Protein AF-A0A2N1S2Z7-F1 (afdb_monomer)

Solvent-accessible surface area (backbone atoms only — not comparable to full-atom values): 9517 Å² total; per-residue (Å²): 136,88,87,86,86,85,82,96,75,71,74,72,65,63,61,64,65,48,67,72,63,61,73,76,53,55,82,64,48,68,72,62,74,68,69,66,83,63,101,68,48,81,65,60,48,60,62,55,46,51,53,60,75,66,47,57,59,43,50,7,30,42,79,43,59,62,58,39,76,45,69,86,92,46,91,50,76,40,78,42,62,78,87,70,38,46,72,44,76,69,72,46,84,54,80,40,58,59,70,63,52,50,54,51,48,52,54,48,54,72,70,46,68,60,43,69,46,99,83,70,45,84,40,66,59,85,80,63,89,76,75,85,76,73,88,74,60,66,65,62,59,62,60,73,75,107

pLDDT: mean 70.5, std 20.58, range [27.69, 94.0]

Radius of gyration: 27.53 Å; Cα contacts (8 Å, |Δi|>4): 92; chains: 1; bounding box: 72×59×76 Å

Nearest PDB structures (foldseek):
  7ohq-assembly1_v  TM=2.172E-01  e=3.133E+00  Saccharomyces cerevisiae S288C

Secondary structure (DSSP, 8-state):
---------SSSHHHHHHHTTTTTSHHHHHHHH---SSTTHHHHHHHHHHHHTT-GGGGT-EEE-SEEEPSTT---EEEPPGGG-EEETTSS--SS-HHHHHHHHHHHHHH--EEE-TT--EEE-S--------TTSHHHHHHTT-

Mean predicted aligned error: 17.06 Å

Foldseek 3Di:
DDDDDDDPDDPPVVVVVVVVVCPPCVVVVVVVVPPPDDPPVVVVCPVVVVVVLVDCVLQQKDKPDQWDADPPPHRDIDGDDPVPIDMDHRNDHHNDHPVRSVVSVVVVVVPAQWDQPPVRDTDGDPDDDDPPDPPPPVVVVVVVVD

Sequence (146 aa):
MIPMTIPFFKDFIISSLFVLLYRTVFSIRICFSIKCVTGAVKEIYSRSGQNILSNEKYTGDSIFGQTVGAEYPAMKRVRNNPYEVQRSDNHHDAIIDRETFDLVQEMKKSRTNIELDEYENKVRKSTHYSMKRDAGKNEKTAEQMR

Structure (mmCIF, N/CA/C/O backbone):
data_AF-A0A2N1S2Z7-F1
#
_entry.id   AF-A0A2N1S2Z7-F1
#
loop_
_atom_site.group_PDB
_atom_site.id
_atom_site.type_symbol
_atom_site.label_atom_id
_atom_site.label_alt_id
_atom_site.label_comp_id
_atom_site.label_asym_id
_atom_site.label_entity_id
_atom_site.label_seq_id
_atom_site.pdbx_PDB_ins_code
_atom_site.Cartn_x
_atom_site.Cartn_y
_atom_site.Cartn_z
_atom_site.occupancy
_atom_site.B_iso_or_equiv
_atom_site.auth_seq_id
_atom_site.auth_comp_id
_atom_site.auth_asym_id
_atom_site.auth_atom_id
_atom_site.pdbx_PDB_model_num
ATOM 1 N N . MET A 1 1 ? -51.116 2.542 58.673 1.00 44.56 1 MET A N 1
ATOM 2 C CA . MET A 1 1 ? -49.932 1.679 58.477 1.00 44.56 1 MET A CA 1
ATOM 3 C C . MET A 1 1 ? -49.434 1.879 57.055 1.00 44.56 1 MET A C 1
ATOM 5 O O . MET A 1 1 ? -50.244 2.048 56.158 1.00 44.56 1 MET A O 1
ATOM 9 N N . ILE A 1 2 ? -48.119 2.025 56.942 1.00 46.88 2 ILE A N 1
ATOM 10 C CA . ILE A 1 2 ? -47.323 2.668 55.881 1.00 46.88 2 ILE A CA 1
ATOM 11 C C . ILE A 1 2 ? -47.324 1.864 54.553 1.00 46.88 2 ILE A C 1
ATOM 13 O O . ILE A 1 2 ? -47.618 0.670 54.588 1.00 46.88 2 ILE A O 1
ATOM 17 N N . PRO A 1 3 ? -47.045 2.512 53.397 1.00 63.97 3 PRO A N 1
ATOM 18 C CA . PRO A 1 3 ? -47.362 2.046 52.045 1.00 63.97 3 PRO A CA 1
ATOM 19 C C . PRO A 1 3 ? -46.188 1.330 51.349 1.00 63.97 3 PRO A C 1
ATOM 21 O O . PRO A 1 3 ? -45.032 1.533 51.711 1.00 63.97 3 PRO A O 1
ATOM 24 N N . MET A 1 4 ? -46.477 0.547 50.303 1.00 44.12 4 MET A N 1
ATOM 25 C CA . MET A 1 4 ? -45.479 -0.085 49.420 1.00 44.12 4 MET A CA 1
ATOM 26 C C . MET A 1 4 ? -45.812 0.284 47.962 1.00 44.12 4 MET A C 1
ATOM 28 O O . MET A 1 4 ? -46.815 -0.173 47.426 1.00 44.12 4 MET A O 1
ATOM 32 N N . THR A 1 5 ? -45.256 1.373 47.421 1.00 48.38 5 THR A N 1
ATOM 33 C CA . THR A 1 5 ? -43.985 1.461 46.663 1.00 48.38 5 THR A CA 1
ATOM 34 C C . THR A 1 5 ? -44.017 0.782 45.284 1.00 48.38 5 THR A C 1
ATOM 36 O O . THR A 1 5 ? -43.702 -0.389 45.120 1.00 48.38 5 THR A O 1
ATOM 39 N N . ILE A 1 6 ? -44.313 1.587 44.257 1.00 58.88 6 ILE A N 1
ATOM 40 C CA . ILE A 1 6 ? -43.814 1.392 42.886 1.00 58.88 6 ILE A CA 1
ATOM 41 C C . ILE A 1 6 ? -42.578 2.295 42.745 1.00 58.88 6 ILE A C 1
ATOM 43 O O . ILE A 1 6 ? -42.620 3.442 43.198 1.00 58.88 6 ILE A O 1
ATOM 47 N N . PRO A 1 7 ? -41.480 1.823 42.128 1.00 52.25 7 PRO A N 1
ATOM 48 C CA . PRO A 1 7 ? -40.932 2.597 41.012 1.00 52.25 7 PRO A CA 1
ATOM 49 C C . PRO A 1 7 ? -40.375 1.702 39.890 1.00 52.25 7 PRO A C 1
ATOM 51 O O . PRO A 1 7 ? -39.243 1.233 39.949 1.00 52.25 7 PRO A O 1
ATOM 54 N N . PHE A 1 8 ? -41.155 1.555 38.817 1.00 47.88 8 PHE A N 1
ATOM 55 C CA . PHE A 1 8 ? -40.834 0.829 37.577 1.00 47.88 8 PHE A CA 1
ATOM 56 C C . PHE A 1 8 ? -40.032 1.675 36.558 1.00 47.88 8 PHE A C 1
ATOM 58 O O . PHE A 1 8 ? -40.155 1.486 3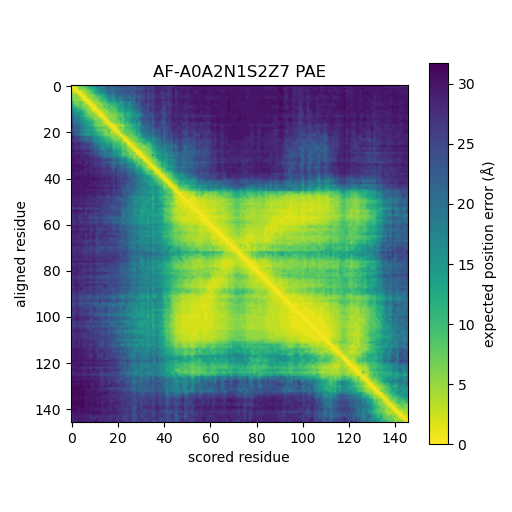5.354 1.00 47.88 8 PHE A O 1
ATOM 65 N N . PHE A 1 9 ? -39.259 2.672 37.010 1.00 48.66 9 PHE A N 1
ATOM 66 C CA . PHE A 1 9 ? -38.781 3.752 36.125 1.00 48.66 9 PHE A CA 1
ATOM 67 C C . PHE A 1 9 ? -37.263 3.990 36.119 1.00 48.66 9 PHE A C 1
ATOM 69 O O . PHE A 1 9 ? -36.808 5.040 35.669 1.00 48.66 9 PHE A O 1
ATOM 76 N N . LYS A 1 10 ? -36.453 3.047 36.617 1.00 46.22 10 LYS A N 1
ATOM 77 C CA . LYS A 1 10 ? -34.987 3.223 36.693 1.00 46.22 10 LYS A CA 1
ATOM 78 C C . LYS A 1 10 ? -34.179 2.480 35.625 1.00 46.22 10 LYS A C 1
ATOM 80 O O . LYS A 1 10 ? -33.005 2.796 35.453 1.00 46.22 10 LYS A O 1
ATOM 85 N N . ASP A 1 11 ? -34.804 1.612 34.834 1.00 48.25 11 ASP A N 1
ATOM 86 C CA . ASP A 1 11 ? -34.061 0.735 33.919 1.00 48.25 11 ASP A CA 1
ATOM 87 C C . ASP A 1 11 ? -33.840 1.324 32.514 1.00 48.25 11 ASP A C 1
ATOM 89 O O . ASP A 1 11 ? -33.052 0.788 31.742 1.00 48.25 11 ASP A O 1
ATOM 93 N N . PHE A 1 12 ? -34.459 2.464 32.179 1.00 45.88 12 PHE A N 1
ATOM 94 C CA . PHE A 1 12 ? -34.359 3.044 30.829 1.00 45.88 12 PHE A CA 1
ATOM 95 C C . PHE A 1 12 ? -33.179 4.018 30.639 1.00 45.88 12 PHE A C 1
ATOM 97 O O . PHE A 1 12 ? -32.716 4.237 29.522 1.00 45.88 12 PHE A O 1
ATOM 104 N N . ILE A 1 13 ? -32.644 4.599 31.720 1.00 52.09 13 ILE A N 1
ATOM 105 C CA . ILE A 1 13 ? -31.540 5.578 31.628 1.00 52.09 13 ILE A CA 1
ATOM 106 C C . ILE A 1 13 ? -30.171 4.881 31.511 1.00 52.09 13 ILE A C 1
ATOM 108 O O . ILE A 1 13 ? -29.247 5.418 30.898 1.00 52.09 13 ILE A O 1
ATOM 112 N N . ILE A 1 14 ? -30.033 3.658 32.033 1.00 54.62 14 ILE A N 1
ATOM 113 C CA . ILE A 1 14 ? -2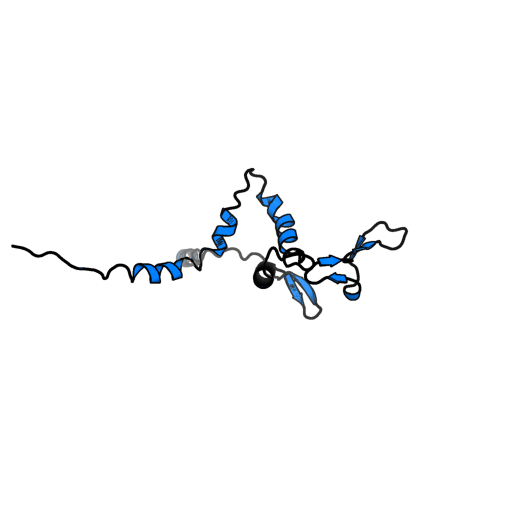8.743 2.946 32.085 1.00 54.62 14 ILE A CA 1
ATOM 114 C C . ILE A 1 14 ? -28.340 2.401 30.699 1.00 54.62 14 ILE A C 1
ATOM 116 O O . ILE A 1 14 ? -27.152 2.275 30.407 1.00 54.62 14 ILE A O 1
ATOM 120 N N . SER A 1 15 ? -29.294 2.171 29.793 1.00 53.56 15 SER A N 1
ATOM 121 C CA . SER A 1 15 ? -29.024 1.652 28.442 1.00 53.56 15 SER A CA 1
ATOM 122 C C . SER A 1 15 ? -28.484 2.714 27.469 1.00 53.56 15 SER A C 1
ATOM 124 O O . SER A 1 15 ? -27.694 2.393 26.585 1.00 53.56 15 SER A O 1
ATOM 126 N N . SER A 1 16 ? -28.868 3.984 27.640 1.00 48.91 16 SER A N 1
ATOM 127 C CA . SER A 1 16 ? -28.493 5.094 26.741 1.00 48.91 16 SER A CA 1
ATOM 128 C C . SER A 1 16 ? -27.050 5.573 26.959 1.00 48.91 16 SER A C 1
ATOM 130 O O . SER A 1 16 ? -26.303 5.811 26.009 1.00 48.91 16 SER A O 1
ATOM 132 N N . LEU A 1 17 ? -26.612 5.626 28.220 1.00 49.72 17 LEU A N 1
ATOM 133 C CA . LEU A 1 17 ? -25.257 6.053 28.589 1.00 49.72 17 LEU A CA 1
ATOM 134 C C . LEU A 1 17 ? -24.196 4.966 28.366 1.00 49.72 17 LEU A C 1
ATOM 136 O O . LEU A 1 17 ? -23.009 5.272 28.258 1.00 49.72 17 LEU A O 1
ATOM 140 N N . PHE A 1 18 ? -24.618 3.704 28.246 1.00 48.25 18 PHE A N 1
ATOM 141 C CA . PHE A 1 18 ? -23.728 2.591 27.941 1.00 48.25 18 PHE A CA 1
ATOM 142 C C . PHE A 1 18 ? -23.180 2.754 26.509 1.00 48.25 18 PHE A C 1
ATOM 144 O O . PHE A 1 18 ? -21.974 2.862 26.320 1.00 48.25 18 PHE A O 1
ATOM 151 N N . VAL A 1 19 ? -24.026 2.924 25.492 1.00 51.22 19 VAL A N 1
ATOM 152 C CA . VAL A 1 19 ? -23.611 2.898 24.071 1.00 51.22 19 VAL A CA 1
ATOM 153 C C . VAL A 1 19 ? -22.576 3.979 23.683 1.00 51.22 19 VAL A C 1
ATOM 155 O O . VAL A 1 19 ? -21.773 3.758 22.774 1.00 51.22 19 VAL A O 1
ATOM 158 N N . LEU A 1 20 ? -22.500 5.107 24.399 1.00 46.91 20 LEU A N 1
ATOM 159 C CA . LEU A 1 20 ? -21.561 6.199 24.092 1.00 46.91 20 LEU A CA 1
ATOM 160 C C . LEU A 1 20 ? -20.131 5.995 24.627 1.00 46.91 20 LEU A C 1
ATOM 162 O O . LEU A 1 20 ? -19.209 6.636 24.122 1.00 46.91 20 LEU A O 1
ATOM 166 N N . LEU A 1 21 ? -19.906 5.081 25.578 1.00 45.59 21 LEU A N 1
ATOM 167 C CA . LEU A 1 21 ? -18.561 4.803 26.112 1.00 45.59 21 LEU A CA 1
ATOM 168 C C . LEU A 1 21 ? -17.851 3.627 25.427 1.00 45.59 21 LEU A C 1
ATOM 170 O O . LEU A 1 21 ? -16.629 3.531 25.510 1.00 45.59 21 LEU A O 1
ATOM 174 N N . TYR A 1 22 ? -18.557 2.769 24.685 1.00 50.19 22 TYR A N 1
ATOM 175 C CA . TYR A 1 22 ? -17.933 1.612 24.017 1.00 50.19 22 TYR A CA 1
ATOM 176 C C . TYR A 1 22 ? -17.396 1.911 22.616 1.00 50.19 22 TYR A C 1
ATOM 178 O O . TYR A 1 22 ? -16.738 1.055 22.027 1.00 50.19 22 TYR A O 1
ATOM 186 N N . ARG A 1 23 ? -17.603 3.126 22.086 1.00 46.78 23 ARG A N 1
ATOM 187 C CA . ARG A 1 23 ? -17.204 3.479 20.711 1.00 46.78 23 ARG A CA 1
ATOM 188 C C . ARG A 1 23 ? -15.806 4.091 20.582 1.00 46.78 23 ARG A C 1
ATOM 190 O O . ARG A 1 23 ? -15.264 4.105 19.486 1.00 46.78 23 ARG A O 1
ATOM 197 N N . THR A 1 24 ? -15.183 4.524 21.681 1.00 41.75 24 THR A N 1
ATOM 198 C CA . THR A 1 24 ? -13.833 5.130 21.669 1.00 41.75 24 THR A CA 1
ATOM 199 C C . THR A 1 24 ? -12.726 4.194 22.166 1.00 41.75 24 THR A C 1
ATOM 201 O O . THR A 1 24 ? -11.564 4.375 21.812 1.00 41.75 24 THR A O 1
ATOM 204 N N . VAL A 1 25 ? -13.060 3.152 22.936 1.00 49.28 25 VAL A N 1
ATOM 205 C CA . VAL A 1 25 ? -12.074 2.219 23.528 1.00 49.28 25 VAL A CA 1
ATOM 206 C C . VAL A 1 25 ? -11.898 0.917 22.737 1.00 49.28 25 VAL A C 1
ATOM 208 O O . VAL A 1 25 ? -10.954 0.163 22.991 1.00 49.28 25 VAL A O 1
ATOM 211 N N . PHE A 1 26 ? -12.769 0.641 21.761 1.00 36.66 26 PHE A N 1
ATOM 212 C CA . PHE A 1 26 ? -12.766 -0.632 21.033 1.00 36.66 26 PHE A CA 1
ATOM 213 C C . PHE A 1 26 ? -11.570 -0.780 20.076 1.00 36.66 26 PHE A C 1
ATOM 215 O O . PHE A 1 26 ? -10.978 -1.856 20.006 1.00 36.66 26 PHE A O 1
ATOM 222 N N . SER A 1 27 ? -11.093 0.305 19.455 1.00 34.94 27 SER A N 1
ATOM 223 C CA . SER A 1 27 ? -9.882 0.255 18.614 1.00 34.94 27 SER A CA 1
ATOM 224 C C . SER A 1 27 ? -8.584 0.049 19.405 1.00 34.94 27 SER A C 1
ATOM 226 O O . SER A 1 27 ? -7.590 -0.398 18.838 1.00 34.94 27 SER A O 1
ATOM 228 N N . ILE A 1 28 ? -8.569 0.332 20.713 1.00 45.56 28 ILE A N 1
ATOM 229 C CA . ILE A 1 28 ? -7.372 0.178 21.562 1.00 45.56 28 ILE A CA 1
ATOM 230 C C . ILE A 1 28 ? -7.294 -1.240 22.159 1.00 45.56 28 ILE A C 1
ATOM 232 O O . ILE A 1 28 ? -6.199 -1.762 22.382 1.00 45.56 28 ILE A O 1
ATOM 236 N N . ARG A 1 29 ? -8.434 -1.916 22.369 1.00 34.16 29 ARG A N 1
ATOM 237 C CA . ARG A 1 29 ? -8.488 -3.231 23.036 1.00 34.16 29 ARG A CA 1
ATOM 238 C C . ARG A 1 29 ? -8.047 -4.402 22.147 1.00 34.16 29 ARG A C 1
ATOM 240 O O . ARG A 1 29 ? -7.517 -5.381 22.671 1.00 34.16 29 ARG A O 1
ATOM 247 N N . ILE A 1 30 ? -8.195 -4.303 20.825 1.00 40.28 30 ILE A N 1
ATOM 248 C CA . ILE A 1 30 ? -7.802 -5.383 19.898 1.00 40.28 30 ILE A CA 1
ATOM 249 C C . ILE A 1 30 ? -6.279 -5.622 19.932 1.00 40.28 30 ILE A C 1
ATOM 251 O O . ILE A 1 30 ? -5.831 -6.763 19.850 1.00 40.28 30 ILE A O 1
ATOM 255 N N . CYS A 1 31 ? -5.474 -4.586 20.198 1.00 32.16 31 CYS A N 1
ATOM 256 C CA . CYS A 1 31 ? -4.026 -4.737 20.382 1.00 32.16 31 CYS A CA 1
ATOM 257 C C . CYS A 1 31 ? -3.623 -5.428 21.698 1.00 32.16 31 CYS A C 1
ATOM 259 O O . CYS A 1 31 ? -2.515 -5.950 21.780 1.00 32.16 31 CYS A O 1
ATOM 261 N N . PHE A 1 32 ? -4.471 -5.433 22.734 1.00 27.70 32 PHE A N 1
ATOM 262 C CA . PHE A 1 32 ? -4.086 -5.943 24.059 1.00 27.70 32 PHE A CA 1
ATOM 263 C C . PHE A 1 32 ? -4.439 -7.419 24.280 1.00 27.70 32 PHE A C 1
ATOM 265 O O . PHE A 1 32 ? -3.830 -8.068 25.129 1.00 27.70 32 PHE A O 1
ATOM 272 N N . SER A 1 33 ? -5.410 -7.965 23.536 1.00 27.69 33 SER A N 1
ATOM 273 C CA . SER A 1 33 ? -5.840 -9.358 23.727 1.00 27.69 33 SER A CA 1
ATOM 274 C C . SER A 1 33 ? -4.939 -10.375 23.025 1.00 27.69 33 SER A C 1
ATOM 276 O O . SER A 1 33 ? -4.899 -11.532 23.432 1.00 27.69 33 SER A O 1
ATOM 278 N N . ILE A 1 34 ? -4.141 -9.946 22.044 1.00 39.28 34 ILE A N 1
ATOM 279 C CA . ILE A 1 34 ? -3.043 -10.749 21.498 1.00 39.28 34 ILE A CA 1
ATOM 280 C C . ILE A 1 34 ? -1.820 -10.571 22.410 1.00 39.28 34 ILE A C 1
ATOM 282 O O . ILE A 1 34 ? -0.761 -10.093 22.003 1.00 39.28 34 ILE A O 1
ATOM 286 N N . LYS A 1 35 ? -1.960 -10.928 23.692 1.00 37.00 35 LYS A N 1
ATOM 287 C CA . LYS A 1 35 ? -0.802 -11.175 24.554 1.00 37.00 35 LYS A CA 1
ATOM 288 C C . LYS A 1 35 ? -0.132 -12.437 24.043 1.00 37.00 35 LYS A C 1
ATOM 290 O O . LYS A 1 35 ? -0.426 -13.549 24.468 1.00 37.00 35 LYS A O 1
ATOM 295 N N . CYS A 1 36 ? 0.753 -12.232 23.084 1.00 35.34 36 CYS A N 1
ATOM 296 C CA . CYS A 1 36 ? 1.725 -13.216 22.685 1.00 35.34 36 CYS A CA 1
ATOM 297 C C . CYS A 1 36 ? 2.544 -13.590 23.922 1.00 35.34 36 CYS A C 1
ATOM 299 O O . CYS A 1 36 ? 3.255 -12.769 24.503 1.00 35.34 36 CYS A O 1
ATOM 301 N N . VAL A 1 37 ? 2.382 -14.838 24.342 1.00 40.12 37 VAL A N 1
ATOM 302 C CA . VAL A 1 37 ? 3.289 -15.530 25.248 1.00 40.12 37 VAL A CA 1
ATOM 303 C C . VAL A 1 37 ? 4.678 -15.474 24.604 1.00 40.12 37 VAL A C 1
ATOM 305 O O . VAL A 1 37 ? 4.794 -15.737 23.413 1.00 40.12 37 VAL A O 1
ATOM 308 N N . THR A 1 38 ? 5.709 -15.150 25.386 1.00 32.72 38 THR A N 1
ATOM 309 C CA . THR A 1 38 ? 7.137 -14.973 25.026 1.00 32.72 38 THR A CA 1
ATOM 310 C C . THR A 1 38 ? 7.574 -13.530 24.722 1.00 32.72 38 THR A C 1
ATOM 312 O O . THR A 1 38 ? 7.123 -12.870 23.796 1.00 32.72 38 THR A O 1
ATOM 315 N N . GLY A 1 39 ? 8.501 -13.013 25.533 1.00 37.25 39 GLY A N 1
ATOM 316 C CA . GLY A 1 39 ? 8.993 -11.627 25.528 1.00 37.25 39 GLY A CA 1
ATOM 317 C C . GLY A 1 39 ? 9.843 -11.199 24.321 1.00 37.25 39 GLY A C 1
ATOM 318 O O . GLY A 1 39 ? 10.602 -10.246 24.441 1.00 37.25 39 GLY A O 1
ATOM 319 N N . ALA A 1 40 ? 9.712 -11.859 23.167 1.00 40.44 40 ALA A N 1
ATOM 320 C CA . ALA A 1 40 ? 10.409 -11.537 21.914 1.00 40.44 40 ALA A CA 1
ATOM 321 C C . ALA A 1 40 ? 9.483 -10.904 20.848 1.00 40.44 40 ALA A C 1
ATOM 323 O O . ALA A 1 40 ? 9.863 -10.704 19.698 1.00 40.44 40 ALA A O 1
ATOM 324 N N . VAL A 1 41 ? 8.235 -10.590 21.202 1.00 43.12 41 VAL A N 1
ATOM 325 C CA . VAL A 1 41 ? 7.165 -10.327 20.219 1.00 43.12 41 VAL A CA 1
ATOM 326 C C . VAL A 1 41 ? 7.196 -8.913 19.636 1.00 43.12 41 VAL A C 1
ATOM 328 O O . VAL A 1 41 ? 6.699 -8.696 18.529 1.00 43.12 41 VAL A O 1
ATOM 331 N N . LYS A 1 42 ? 7.808 -7.941 20.326 1.00 40.47 42 LYS A N 1
ATOM 332 C CA . LYS A 1 42 ? 7.822 -6.547 19.853 1.00 40.47 42 LYS A CA 1
ATOM 333 C C . LYS A 1 42 ? 8.473 -6.411 18.471 1.00 40.47 42 LYS A C 1
ATOM 335 O O . LYS A 1 42 ? 8.031 -5.586 17.675 1.00 40.47 42 LYS A O 1
ATOM 340 N N . GLU A 1 43 ? 9.459 -7.252 18.161 1.00 41.59 43 GLU A N 1
ATOM 341 C CA . GLU A 1 43 ? 10.101 -7.261 16.845 1.00 41.59 43 GLU A CA 1
ATOM 342 C C . GLU A 1 43 ? 9.340 -8.098 15.810 1.00 41.59 43 GLU A C 1
ATOM 344 O O . GLU A 1 43 ? 9.143 -7.628 14.686 1.00 41.59 43 GLU A O 1
ATOM 349 N N . ILE A 1 44 ? 8.823 -9.273 16.197 1.00 42.38 44 ILE A N 1
ATOM 350 C CA . ILE A 1 44 ? 8.118 -10.205 15.294 1.00 42.38 44 ILE A CA 1
ATOM 351 C C . ILE A 1 44 ? 6.853 -9.558 14.702 1.00 42.38 44 ILE A C 1
ATOM 353 O O . ILE A 1 44 ? 6.521 -9.782 13.536 1.00 42.38 44 ILE A O 1
ATOM 357 N N . TYR A 1 45 ? 6.173 -8.697 15.465 1.00 50.84 45 TYR A N 1
ATOM 358 C CA . TYR A 1 45 ? 4.936 -8.050 15.017 1.00 50.84 45 TYR A CA 1
ATOM 359 C C . TYR A 1 45 ? 5.134 -6.872 14.063 1.00 50.84 45 TYR A C 1
ATOM 361 O O . TYR A 1 45 ? 4.212 -6.528 13.323 1.00 50.84 45 TYR A O 1
ATOM 369 N N . SER A 1 46 ? 6.311 -6.245 14.057 1.00 61.94 46 SER A N 1
ATOM 370 C CA . SER A 1 46 ? 6.505 -4.991 13.323 1.00 61.94 46 SER A CA 1
ATOM 371 C C . SER A 1 46 ? 6.442 -5.201 11.807 1.00 61.94 46 SER A C 1
ATOM 373 O O . SER A 1 46 ? 5.640 -4.567 11.124 1.00 61.94 46 SER A O 1
ATOM 375 N N . ARG A 1 47 ? 7.233 -6.141 11.280 1.00 64.56 47 ARG A N 1
ATOM 376 C CA . ARG A 1 47 ? 7.359 -6.378 9.835 1.00 64.56 47 ARG A CA 1
ATOM 377 C C . ARG A 1 47 ? 6.349 -7.405 9.325 1.00 64.56 47 ARG A C 1
ATOM 379 O O . ARG A 1 47 ? 5.700 -7.178 8.307 1.00 64.56 47 ARG A O 1
ATOM 386 N N . SER A 1 48 ? 6.157 -8.501 10.060 1.00 73.50 48 SER A N 1
ATOM 387 C CA . SER A 1 48 ? 5.210 -9.558 9.683 1.00 73.50 48 SER A CA 1
ATOM 388 C C . SER A 1 48 ? 3.761 -9.082 9.767 1.00 73.50 48 SER A C 1
ATOM 390 O O . SER A 1 48 ? 2.985 -9.328 8.847 1.00 73.50 48 SER A O 1
ATOM 392 N N . GLY A 1 49 ? 3.407 -8.323 10.811 1.00 78.56 49 GLY A N 1
ATOM 393 C CA . GLY A 1 49 ? 2.068 -7.747 10.953 1.00 78.56 49 GLY A CA 1
ATOM 394 C C . GLY A 1 49 ? 1.724 -6.782 9.817 1.00 78.56 49 GLY A C 1
ATOM 395 O O . GLY A 1 49 ? 0.628 -6.841 9.266 1.00 78.56 49 GLY A O 1
ATOM 396 N N . GLN A 1 50 ? 2.675 -5.947 9.389 1.00 82.31 50 GLN A N 1
ATOM 397 C CA . GLN A 1 50 ? 2.481 -5.058 8.240 1.00 82.31 50 GLN A CA 1
ATOM 398 C C . GLN A 1 50 ? 2.265 -5.821 6.932 1.00 82.31 50 GLN A C 1
ATOM 400 O O . GLN A 1 50 ? 1.433 -5.400 6.133 1.00 82.31 50 GLN A O 1
ATOM 405 N N . ASN A 1 51 ? 2.964 -6.939 6.720 1.00 85.56 51 ASN A N 1
ATOM 406 C CA . ASN A 1 51 ? 2.780 -7.771 5.530 1.00 85.56 51 ASN A CA 1
ATOM 407 C C . ASN A 1 51 ? 1.400 -8.439 5.519 1.00 85.56 51 ASN A C 1
ATOM 409 O O . ASN A 1 51 ? 0.737 -8.449 4.485 1.00 85.56 51 ASN A O 1
ATOM 413 N N . ILE A 1 52 ? 0.949 -8.942 6.671 1.00 88.12 52 ILE A N 1
ATOM 414 C CA . ILE A 1 52 ? -0.383 -9.542 6.829 1.00 88.12 52 ILE A CA 1
ATOM 415 C C . ILE A 1 52 ? -1.458 -8.492 6.533 1.00 88.12 52 ILE A C 1
ATOM 417 O O . ILE A 1 52 ? -2.303 -8.695 5.669 1.00 88.12 52 ILE A O 1
ATOM 421 N N . LEU A 1 53 ? -1.361 -7.319 7.159 1.00 88.56 53 LEU A N 1
ATOM 422 C CA . LEU A 1 53 ? -2.313 -6.222 6.976 1.00 88.56 53 LEU A CA 1
ATOM 423 C C . LEU A 1 53 ? -2.173 -5.492 5.632 1.00 88.56 53 LEU A C 1
ATOM 425 O O . LEU A 1 53 ? -2.815 -4.467 5.453 1.00 88.56 53 LEU A O 1
ATOM 429 N N . SER A 1 54 ? -1.279 -5.889 4.726 1.00 88.62 54 SER A N 1
ATOM 430 C CA . SER A 1 54 ? -1.169 -5.291 3.378 1.00 88.62 54 SER A CA 1
ATOM 431 C C . SER A 1 54 ? -1.672 -6.221 2.281 1.00 88.62 54 SER A C 1
ATOM 433 O O . SER A 1 54 ? -1.732 -5.810 1.130 1.00 88.62 54 SER A O 1
ATOM 435 N N . ASN A 1 55 ? -1.959 -7.480 2.605 1.00 90.56 55 ASN A N 1
ATOM 436 C CA . ASN A 1 55 ? -2.235 -8.483 1.593 1.00 90.56 55 ASN A CA 1
ATOM 437 C C . ASN A 1 55 ? -3.725 -8.501 1.234 1.00 90.56 55 ASN A C 1
ATOM 439 O O . ASN A 1 55 ? -4.561 -8.763 2.094 1.00 90.56 55 ASN A O 1
ATOM 443 N N . GLU A 1 56 ? -4.027 -8.283 -0.043 1.00 89.88 56 GLU A N 1
ATOM 444 C CA . GLU A 1 56 ? -5.392 -8.305 -0.588 1.00 89.88 56 GLU A CA 1
ATOM 445 C C . GLU A 1 56 ? -6.041 -9.693 -0.509 1.00 89.88 56 GLU A C 1
ATOM 447 O O . GLU A 1 56 ? -7.257 -9.786 -0.459 1.00 89.88 56 GLU A O 1
ATOM 452 N N . LYS A 1 57 ? -5.273 -10.783 -0.346 1.00 92.31 57 LYS A N 1
ATOM 453 C CA . LYS A 1 57 ? -5.859 -12.128 -0.192 1.00 92.31 57 LYS A CA 1
ATOM 454 C C . LYS A 1 57 ? -6.904 -12.211 0.917 1.00 92.31 57 LYS A C 1
ATOM 456 O O . LYS A 1 57 ? -7.816 -13.013 0.845 1.00 92.31 57 LYS A O 1
ATOM 461 N N . TYR A 1 58 ? -6.793 -11.391 1.960 1.00 93.31 58 TYR A N 1
ATOM 462 C CA . TYR A 1 58 ? -7.740 -11.436 3.072 1.00 93.31 58 TYR A CA 1
ATOM 463 C C . TYR A 1 58 ? -9.120 -10.855 2.725 1.00 93.31 58 TYR A C 1
ATOM 465 O O . TYR A 1 58 ? -10.073 -11.170 3.436 1.00 93.31 58 TYR A O 1
ATOM 473 N N . THR A 1 59 ? -9.245 -10.092 1.632 1.00 93.44 59 THR A N 1
ATOM 474 C CA . THR A 1 59 ? -10.523 -9.575 1.109 1.00 93.44 59 THR A CA 1
ATOM 475 C C . THR A 1 59 ? -11.205 -10.525 0.123 1.00 93.44 59 THR A C 1
ATOM 477 O O . THR A 1 59 ? -12.250 -10.180 -0.419 1.00 93.44 59 THR A O 1
ATOM 480 N N . GLY A 1 60 ? -10.624 -11.709 -0.115 1.00 92.44 60 GLY A N 1
ATOM 481 C CA . GLY A 1 60 ? -11.114 -12.693 -1.085 1.00 92.44 60 GLY A CA 1
ATOM 482 C C . GLY A 1 60 ? -10.535 -12.527 -2.493 1.00 92.44 60 GLY A C 1
ATOM 483 O O . GLY A 1 60 ? -10.735 -13.391 -3.342 1.00 92.44 60 GLY A O 1
ATOM 484 N N . ASP A 1 61 ? -9.765 -11.466 -2.744 1.00 91.75 61 ASP A N 1
ATOM 485 C CA . ASP A 1 61 ? -9.159 -11.203 -4.050 1.00 91.75 61 ASP A CA 1
ATOM 486 C C . ASP A 1 61 ? -7.731 -11.741 -4.104 1.00 91.75 61 ASP A C 1
ATOM 488 O O . ASP A 1 61 ? -6.941 -11.567 -3.176 1.00 91.75 61 ASP A O 1
ATOM 492 N N . SER A 1 62 ? -7.357 -12.382 -5.208 1.00 89.19 62 SER A N 1
ATOM 493 C CA . SER A 1 62 ? -6.004 -12.921 -5.378 1.00 89.19 62 SER A CA 1
ATOM 494 C C . SER A 1 62 ? -5.260 -12.207 -6.498 1.00 89.19 62 SER A C 1
ATOM 496 O O . SER A 1 62 ? -5.801 -11.961 -7.574 1.00 89.19 62 SER A O 1
ATOM 498 N N . ILE A 1 63 ? -3.998 -11.860 -6.233 1.00 90.62 63 ILE A N 1
ATOM 499 C CA . ILE A 1 63 ? -3.109 -11.218 -7.201 1.00 90.62 63 ILE A CA 1
ATOM 500 C C . ILE A 1 63 ? -1.965 -12.170 -7.546 1.00 90.62 63 ILE A C 1
ATOM 502 O O . ILE A 1 63 ? -1.242 -12.635 -6.660 1.00 90.62 63 ILE A O 1
ATOM 506 N N . PHE A 1 64 ? -1.744 -12.381 -8.838 1.00 88.88 64 PHE A N 1
ATOM 507 C CA . PHE A 1 64 ? -0.681 -13.212 -9.392 1.00 88.88 64 PHE A CA 1
ATOM 508 C C . PHE A 1 64 ? 0.288 -12.377 -10.236 1.00 88.88 64 PHE A C 1
ATOM 510 O O . PHE A 1 64 ? -0.030 -11.287 -10.699 1.00 88.88 64 PHE A O 1
ATOM 517 N N . GLY A 1 65 ? 1.510 -12.878 -10.433 1.00 89.69 65 GLY A N 1
ATOM 518 C CA . GLY A 1 65 ? 2.454 -12.259 -11.373 1.00 89.69 65 GLY A CA 1
ATOM 519 C C . GLY A 1 65 ? 3.096 -10.942 -10.916 1.00 89.69 65 GLY A C 1
ATOM 520 O O . GLY A 1 65 ? 3.724 -10.271 -11.723 1.00 89.69 65 GLY A O 1
ATOM 521 N N . GLN A 1 66 ? 3.025 -10.577 -9.628 1.00 88.31 66 GLN A N 1
ATOM 522 C CA . GLN A 1 66 ? 3.652 -9.343 -9.108 1.00 88.31 66 GLN A CA 1
ATOM 523 C C . GLN A 1 66 ? 5.179 -9.290 -9.281 1.00 88.31 66 GLN A C 1
ATOM 525 O O . GLN A 1 66 ? 5.808 -8.244 -9.110 1.00 88.31 66 GLN A O 1
ATOM 530 N N . THR A 1 67 ? 5.822 -10.431 -9.513 1.00 91.06 67 THR A N 1
ATOM 531 C CA . THR A 1 67 ? 7.278 -10.525 -9.572 1.00 91.06 67 THR A CA 1
ATOM 532 C C . THR A 1 67 ? 7.684 -11.551 -10.612 1.00 91.06 67 THR A C 1
ATOM 534 O O . THR A 1 67 ? 7.276 -12.711 -10.526 1.00 91.06 67 THR A O 1
ATOM 537 N N . VAL A 1 68 ? 8.532 -11.125 -11.539 1.00 91.31 68 VAL A N 1
ATOM 538 C CA . VAL A 1 68 ? 9.075 -11.931 -12.633 1.00 91.31 68 VAL A CA 1
ATOM 539 C C . VAL A 1 68 ? 10.564 -12.197 -12.408 1.00 91.31 68 VAL A C 1
ATOM 541 O O . VAL A 1 68 ? 11.240 -11.493 -11.647 1.00 91.31 68 VAL A O 1
ATOM 544 N N . GLY A 1 69 ? 11.069 -13.277 -13.005 1.00 90.00 69 GLY A N 1
ATOM 545 C CA . GLY A 1 69 ? 12.507 -13.539 -13.047 1.00 90.00 69 GLY A CA 1
ATOM 546 C C . GLY A 1 69 ? 13.188 -12.544 -13.980 1.00 90.00 69 GLY A C 1
ATOM 547 O O . GLY A 1 69 ? 12.625 -12.200 -15.016 1.00 90.00 69 GLY A O 1
ATOM 548 N N . ALA A 1 70 ? 14.372 -12.060 -13.608 1.00 88.06 70 ALA A N 1
ATOM 549 C CA . ALA A 1 70 ? 15.189 -11.288 -14.534 1.00 88.06 70 ALA A CA 1
ATOM 550 C C . ALA A 1 70 ? 15.670 -12.166 -15.699 1.00 88.06 70 ALA A C 1
ATOM 552 O O . ALA A 1 70 ? 15.751 -13.390 -15.581 1.00 88.06 70 ALA A O 1
ATOM 553 N N . GLU A 1 71 ? 16.005 -11.522 -16.816 1.00 87.31 71 GLU A N 1
ATOM 554 C CA . GLU A 1 71 ? 16.606 -12.198 -17.961 1.00 87.31 71 GLU A CA 1
ATOM 555 C C . GLU A 1 71 ? 17.911 -12.898 -17.553 1.00 87.31 71 GLU A C 1
ATOM 557 O O . GLU A 1 71 ? 18.719 -12.379 -16.769 1.00 87.31 71 GLU A O 1
ATOM 562 N N . TYR A 1 72 ? 18.108 -14.109 -18.076 1.00 86.56 72 TYR A N 1
ATOM 563 C CA . TYR A 1 72 ? 19.329 -14.879 -17.864 1.00 86.56 72 TYR A CA 1
ATOM 564 C C . TYR A 1 72 ? 20.547 -14.060 -18.328 1.00 86.56 72 TYR A C 1
ATOM 566 O O . TYR A 1 72 ? 20.485 -13.462 -19.403 1.00 86.56 72 TYR A O 1
ATOM 574 N N . PRO A 1 73 ? 21.664 -14.016 -17.574 1.00 88.88 73 PRO A N 1
ATOM 575 C CA . PRO A 1 73 ? 22.070 -14.893 -16.464 1.00 88.88 73 PRO A CA 1
ATOM 576 C C . PRO A 1 73 ? 21.682 -14.426 -15.050 1.00 88.88 73 PRO A C 1
ATOM 578 O O . PRO A 1 73 ? 22.115 -15.021 -14.062 1.00 88.88 73 PRO A O 1
ATOM 581 N N . ALA A 1 74 ? 20.898 -13.358 -14.901 1.00 86.94 74 ALA A N 1
ATOM 582 C CA . ALA A 1 74 ? 20.600 -12.809 -13.583 1.00 86.94 74 ALA A CA 1
ATOM 583 C C . ALA A 1 74 ? 19.514 -13.623 -12.853 1.00 86.94 74 ALA A C 1
ATOM 585 O O . ALA A 1 74 ? 18.359 -13.638 -13.255 1.00 86.94 74 ALA A O 1
ATOM 586 N N . MET A 1 75 ? 19.838 -14.216 -11.698 1.00 85.75 75 MET A N 1
ATOM 587 C CA . MET A 1 75 ? 18.876 -14.996 -10.892 1.00 85.75 75 MET A CA 1
ATOM 588 C C . MET A 1 75 ? 18.052 -14.144 -9.907 1.00 85.75 75 MET A C 1
ATOM 590 O O . MET A 1 75 ? 17.525 -14.636 -8.907 1.00 85.75 75 MET A O 1
ATOM 594 N N . LYS A 1 76 ? 17.963 -12.832 -10.151 1.00 90.62 76 LYS A N 1
ATOM 595 C CA . LYS A 1 76 ? 17.222 -11.902 -9.290 1.00 90.62 76 LYS A CA 1
ATOM 596 C C . LYS A 1 76 ? 15.743 -11.872 -9.673 1.00 90.62 76 LYS A C 1
ATOM 598 O O . LYS A 1 76 ? 15.383 -11.996 -10.840 1.00 90.62 76 LYS A O 1
ATOM 603 N N . ARG A 1 77 ? 14.886 -11.650 -8.679 1.00 90.31 77 ARG A N 1
ATOM 604 C CA . ARG A 1 77 ? 13.451 -11.421 -8.870 1.00 90.31 77 ARG A CA 1
ATOM 605 C C . ARG A 1 77 ? 13.175 -9.920 -8.917 1.00 90.31 77 ARG A C 1
ATOM 607 O O . ARG A 1 77 ? 13.608 -9.197 -8.020 1.00 90.31 77 ARG A O 1
ATOM 614 N N . VAL A 1 78 ? 12.475 -9.457 -9.946 1.00 90.06 78 VAL A N 1
ATOM 615 C CA . VAL A 1 78 ? 12.156 -8.036 -10.162 1.00 90.06 78 VAL A CA 1
ATOM 616 C C . VAL A 1 78 ? 10.641 -7.852 -10.137 1.00 90.06 78 VAL A C 1
ATOM 618 O O . VAL A 1 78 ? 9.894 -8.752 -10.521 1.00 90.06 78 VAL A O 1
ATOM 621 N N . ARG A 1 79 ? 10.173 -6.707 -9.628 1.00 89.81 79 ARG A N 1
ATOM 622 C CA . ARG A 1 79 ? 8.744 -6.372 -9.666 1.00 89.81 79 ARG A CA 1
ATOM 623 C C . ARG A 1 79 ? 8.280 -6.268 -11.110 1.00 89.81 79 ARG A C 1
ATOM 625 O O . ARG A 1 79 ? 8.972 -5.656 -11.917 1.00 89.81 79 ARG A O 1
ATOM 632 N N . ASN A 1 80 ? 7.132 -6.871 -11.394 1.00 90.00 80 ASN A N 1
ATOM 633 C CA . ASN A 1 80 ? 6.578 -6.838 -12.734 1.00 90.00 80 ASN A CA 1
ATOM 634 C C . ASN A 1 80 ? 5.883 -5.502 -13.033 1.00 90.00 80 ASN A C 1
ATOM 636 O O . ASN A 1 80 ? 5.522 -4.763 -12.110 1.00 90.00 80 ASN A O 1
ATOM 640 N N . ASN A 1 81 ? 5.667 -5.230 -14.318 1.00 88.38 81 ASN A N 1
ATOM 641 C CA . ASN A 1 81 ? 4.816 -4.146 -14.787 1.00 88.38 81 ASN A CA 1
ATOM 642 C C . ASN A 1 81 ? 3.399 -4.301 -14.215 1.00 88.38 81 ASN A C 1
ATOM 644 O O . ASN A 1 81 ? 2.865 -5.411 -14.220 1.00 88.38 81 ASN A O 1
ATOM 648 N N . PRO A 1 82 ? 2.745 -3.211 -13.776 1.00 83.69 82 PRO A N 1
ATOM 649 C CA . PRO A 1 82 ? 1.418 -3.289 -13.164 1.00 83.69 82 PRO A CA 1
ATOM 650 C C . PRO A 1 82 ? 0.344 -3.827 -14.123 1.00 83.69 82 PRO A C 1
ATOM 652 O O . PRO A 1 82 ? -0.620 -4.426 -13.666 1.00 83.69 82 PRO A O 1
ATOM 655 N N . TYR A 1 83 ? 0.525 -3.663 -15.437 1.00 84.19 83 TYR A N 1
ATOM 656 C CA . TYR A 1 83 ? -0.416 -4.126 -16.465 1.00 84.19 83 TYR A CA 1
ATOM 657 C C . TYR A 1 83 ? -0.398 -5.642 -16.696 1.00 84.19 83 TYR A C 1
ATOM 659 O O . TYR A 1 83 ? -1.370 -6.203 -17.187 1.00 84.19 83 TYR A O 1
ATOM 667 N N . GLU A 1 84 ? 0.702 -6.310 -16.353 1.00 87.00 84 GLU A N 1
ATOM 668 C CA . GLU A 1 84 ? 0.855 -7.761 -16.516 1.00 87.00 84 GLU A CA 1
ATOM 669 C C . GLU A 1 84 ? 0.448 -8.535 -15.255 1.00 87.00 84 GLU A C 1
ATOM 671 O O . GLU A 1 84 ? 0.399 -9.767 -15.247 1.00 87.00 84 GLU A O 1
ATOM 676 N N . VAL A 1 85 ? 0.174 -7.817 -14.164 1.00 89.25 85 VAL A N 1
ATOM 677 C CA . VAL A 1 85 ? -0.281 -8.396 -12.906 1.00 89.25 85 VAL A CA 1
ATOM 678 C C . VAL A 1 85 ? -1.735 -8.829 -13.067 1.00 89.25 85 VAL A C 1
ATOM 680 O O . VAL A 1 85 ? -2.627 -8.013 -13.283 1.00 89.25 85 VAL A O 1
ATOM 683 N N . GLN A 1 86 ? -1.976 -10.131 -12.944 1.00 88.38 86 GLN A N 1
ATOM 684 C CA . GLN A 1 86 ? -3.315 -10.700 -13.056 1.00 88.38 86 GLN A CA 1
ATOM 685 C C . GLN A 1 86 ? -4.011 -10.671 -11.696 1.00 88.38 86 GLN A C 1
ATOM 687 O O . GLN A 1 86 ? -3.432 -11.083 -10.687 1.00 88.38 86 GLN A O 1
ATOM 692 N N . ARG A 1 87 ? -5.266 -10.219 -11.673 1.00 90.06 87 ARG A N 1
ATOM 693 C CA . ARG A 1 87 ? -6.139 -10.254 -10.497 1.00 90.06 87 ARG A CA 1
ATOM 694 C C . ARG A 1 87 ? -7.307 -11.197 -10.768 1.00 90.06 87 ARG A C 1
ATOM 696 O O . ARG A 1 87 ? -7.934 -11.108 -11.819 1.00 90.06 87 ARG A O 1
ATOM 703 N N . SER A 1 88 ? -7.579 -12.089 -9.824 1.00 90.88 88 SER A N 1
ATOM 704 C CA . SER A 1 88 ? -8.802 -12.886 -9.791 1.00 90.88 88 SER A CA 1
ATOM 705 C C . SER A 1 88 ? -9.660 -12.387 -8.641 1.00 90.88 88 SER A C 1
ATOM 707 O O . SER A 1 88 ? -9.277 -12.525 -7.474 1.00 90.88 88 SER A O 1
ATOM 709 N N . ASP A 1 89 ? -10.812 -11.827 -8.989 1.00 89.69 89 ASP A N 1
ATOM 710 C CA . ASP A 1 89 ? -11.795 -11.347 -8.024 1.00 89.69 89 ASP A CA 1
ATOM 711 C C . ASP A 1 89 ? -12.504 -12.535 -7.357 1.00 89.69 89 ASP A C 1
ATOM 713 O O . ASP A 1 89 ? -12.805 -13.531 -8.023 1.00 89.69 89 ASP A O 1
ATOM 717 N N . ASN A 1 90 ? -12.764 -12.431 -6.049 1.00 89.31 90 ASN A N 1
ATOM 718 C CA . ASN A 1 90 ? -13.526 -13.412 -5.261 1.00 89.31 90 ASN A CA 1
ATOM 719 C C . ASN A 1 90 ? -13.062 -14.880 -5.429 1.00 89.31 90 ASN A C 1
ATOM 721 O O . ASN A 1 90 ? -13.849 -15.778 -5.733 1.00 89.31 90 ASN A O 1
ATOM 725 N N . HIS A 1 91 ? -11.763 -15.129 -5.252 1.00 91.00 91 HIS A N 1
ATOM 726 C CA . HIS A 1 91 ? -11.172 -16.467 -5.335 1.00 91.00 91 HIS A CA 1
ATOM 727 C C . HIS A 1 91 ? -11.583 -17.374 -4.164 1.00 91.00 91 HIS A C 1
ATOM 729 O O . HIS A 1 91 ? -11.716 -18.586 -4.331 1.00 91.00 91 HIS A O 1
ATOM 735 N N . HIS A 1 92 ? -11.774 -16.797 -2.979 1.00 90.62 92 HIS A N 1
ATOM 736 C CA . HIS A 1 92 ? -12.272 -17.490 -1.797 1.00 90.62 92 HIS A CA 1
ATOM 737 C C . HIS A 1 92 ? -13.072 -16.525 -0.923 1.00 90.62 92 HIS A C 1
ATOM 739 O O . HIS A 1 92 ? -12.926 -15.308 -1.047 1.00 90.62 92 HIS A O 1
ATOM 745 N N . ASP A 1 93 ? -13.844 -17.069 0.017 1.00 92.44 93 ASP A N 1
ATOM 746 C CA . ASP A 1 93 ? -14.610 -16.264 0.966 1.00 92.44 93 ASP A CA 1
ATOM 747 C C . ASP A 1 93 ? -13.697 -15.290 1.718 1.00 92.44 93 ASP A C 1
ATOM 749 O O . ASP A 1 93 ? -12.619 -15.653 2.211 1.00 92.44 93 ASP A O 1
ATOM 753 N N . ALA A 1 94 ? -14.116 -14.027 1.769 1.00 94.00 94 ALA A N 1
ATOM 754 C CA . ALA A 1 94 ? -13.359 -12.980 2.427 1.00 94.00 94 ALA A CA 1
ATOM 755 C C . ALA A 1 94 ? -13.256 -13.274 3.930 1.00 94.00 94 ALA A C 1
ATOM 757 O O . ALA A 1 94 ? -14.252 -13.514 4.610 1.00 94.00 94 ALA A O 1
ATOM 758 N N . ILE A 1 95 ? -12.031 -13.233 4.456 1.00 92.69 95 ILE A N 1
ATOM 759 C CA . ILE A 1 95 ? -11.784 -13.351 5.900 1.00 92.69 95 ILE A CA 1
ATOM 760 C C . ILE A 1 95 ? -12.036 -11.994 6.573 1.00 92.69 95 ILE A C 1
ATOM 762 O O . ILE A 1 95 ? -12.420 -11.935 7.740 1.00 92.69 95 ILE A O 1
ATOM 766 N N . ILE A 1 96 ? -11.781 -10.904 5.845 1.00 92.06 96 ILE A N 1
ATOM 767 C CA . ILE A 1 96 ? -11.951 -9.523 6.289 1.00 92.06 96 ILE A CA 1
ATOM 768 C C . ILE A 1 96 ? -12.756 -8.773 5.230 1.00 92.06 96 ILE A C 1
ATOM 770 O O . ILE A 1 96 ? -12.414 -8.815 4.048 1.00 92.06 96 ILE A O 1
ATOM 774 N N . ASP A 1 97 ? -13.773 -8.034 5.666 1.00 93.00 97 ASP A N 1
ATOM 775 C CA . ASP A 1 97 ? -14.557 -7.170 4.785 1.00 93.00 97 ASP A CA 1
ATOM 776 C C . ASP A 1 97 ? -13.681 -6.091 4.136 1.00 93.00 97 ASP A C 1
ATOM 778 O O . ASP A 1 97 ? -12.800 -5.508 4.781 1.00 93.00 97 ASP A O 1
ATOM 782 N N . ARG A 1 98 ? -13.966 -5.771 2.868 1.00 92.19 98 ARG A N 1
ATOM 783 C CA . ARG A 1 98 ? -13.227 -4.750 2.104 1.00 92.19 98 ARG A CA 1
ATOM 784 C C . ARG A 1 98 ? -13.213 -3.395 2.812 1.00 92.19 98 ARG A C 1
ATOM 786 O O . ARG A 1 98 ? -12.151 -2.805 2.966 1.00 92.19 98 ARG A O 1
ATOM 793 N N . GLU A 1 99 ? -14.350 -2.972 3.361 1.00 93.12 99 GLU A N 1
ATOM 794 C CA . GLU A 1 99 ? -14.459 -1.716 4.116 1.00 93.12 99 GLU A CA 1
ATOM 795 C C . GLU A 1 99 ? -13.494 -1.675 5.309 1.00 93.12 99 GLU A C 1
ATOM 797 O O . GLU A 1 99 ? -12.786 -0.693 5.534 1.00 93.12 99 GLU A O 1
ATOM 802 N N . THR A 1 100 ? -13.413 -2.776 6.061 1.00 93.38 100 THR A N 1
ATOM 803 C CA . THR A 1 100 ? -12.509 -2.877 7.213 1.00 93.38 100 THR A CA 1
ATOM 804 C C . THR A 1 100 ? -11.048 -2.858 6.765 1.00 93.38 100 THR A C 1
ATOM 806 O O . THR A 1 100 ? -10.202 -2.237 7.417 1.00 93.38 100 THR A O 1
ATOM 809 N N . PHE A 1 101 ? -10.732 -3.517 5.649 1.00 94.00 101 PHE A N 1
ATOM 810 C CA . PHE A 1 101 ? -9.390 -3.515 5.075 1.00 94.00 101 PHE A CA 1
ATOM 811 C C . PHE A 1 101 ? -8.955 -2.112 4.629 1.00 94.00 101 PHE A C 1
ATOM 813 O O . PHE A 1 101 ? -7.836 -1.694 4.950 1.00 94.00 101 PHE A O 1
ATOM 820 N N . ASP A 1 102 ? -9.837 -1.365 3.970 1.00 92.94 102 ASP A N 1
ATOM 821 C CA . ASP A 1 102 ? -9.565 -0.010 3.485 1.00 92.94 102 ASP A CA 1
ATOM 822 C C . ASP A 1 102 ? -9.305 0.961 4.641 1.00 92.94 102 ASP A C 1
ATOM 824 O O . ASP A 1 102 ? -8.284 1.659 4.649 1.00 92.94 102 ASP A O 1
ATOM 828 N N . LEU A 1 103 ? -10.129 0.904 5.693 1.00 93.81 103 LEU A N 1
ATOM 829 C CA . LEU A 1 103 ? -9.918 1.674 6.924 1.00 93.81 103 LEU A CA 1
ATOM 830 C C . LEU A 1 103 ? -8.544 1.387 7.551 1.00 93.81 103 LEU A C 1
ATOM 832 O O . LEU A 1 103 ? -7.849 2.293 8.025 1.00 93.81 103 LEU A O 1
ATOM 836 N N . VAL A 1 104 ? -8.103 0.125 7.544 1.00 91.38 104 VAL A N 1
ATOM 837 C CA . VAL A 1 104 ? -6.767 -0.247 8.029 1.00 91.38 104 VAL A CA 1
ATOM 838 C C . VAL A 1 104 ? -5.664 0.334 7.140 1.00 91.38 104 VAL A C 1
ATOM 840 O O . VAL A 1 104 ? -4.647 0.794 7.676 1.00 91.38 104 VAL A O 1
ATOM 843 N N . GLN A 1 105 ? -5.835 0.366 5.814 1.00 93.19 105 GLN A N 1
ATOM 844 C CA . GLN A 1 105 ? -4.857 1.004 4.925 1.00 93.19 105 GLN A CA 1
ATOM 845 C C . GLN A 1 105 ? -4.769 2.512 5.159 1.00 93.19 105 GLN A C 1
ATOM 847 O O . GLN A 1 105 ? -3.660 3.050 5.206 1.00 93.19 105 GLN A O 1
ATOM 852 N N . GLU A 1 106 ? -5.892 3.197 5.359 1.00 90.69 106 GLU A N 1
ATOM 853 C CA . GLU A 1 106 ? -5.921 4.630 5.675 1.00 90.69 106 GLU A CA 1
ATOM 854 C C . GLU A 1 106 ? -5.228 4.940 7.002 1.00 90.69 106 GLU A C 1
ATOM 856 O O . GLU A 1 106 ? -4.368 5.826 7.074 1.00 90.69 106 GLU A O 1
ATOM 861 N N . MET A 1 107 ? -5.511 4.156 8.047 1.00 88.88 107 MET A N 1
ATOM 862 C CA . MET A 1 107 ? -4.809 4.276 9.326 1.00 88.88 107 MET A CA 1
ATOM 863 C C . MET A 1 107 ? -3.301 4.045 9.174 1.00 88.88 107 MET A C 1
ATOM 865 O O . MET A 1 107 ? -2.500 4.731 9.815 1.00 88.88 107 MET A O 1
ATOM 869 N N . LYS A 1 108 ? -2.885 3.095 8.327 1.00 87.00 108 LYS A N 1
ATOM 870 C CA . LYS A 1 108 ? -1.464 2.844 8.046 1.00 87.00 108 LYS A CA 1
ATOM 871 C C . LYS A 1 108 ? -0.823 4.031 7.338 1.00 87.00 108 LYS A C 1
ATOM 873 O O . LYS A 1 108 ? 0.203 4.502 7.821 1.00 87.00 108 LYS A O 1
ATOM 878 N N . LYS A 1 109 ? -1.436 4.542 6.266 1.00 85.88 109 LYS A N 1
ATOM 879 C CA . LYS A 1 109 ? -0.971 5.743 5.549 1.00 85.88 109 LYS A CA 1
ATOM 880 C C . LYS A 1 109 ? -0.819 6.929 6.504 1.00 85.88 109 LYS A C 1
ATOM 882 O O . LYS A 1 109 ? 0.227 7.570 6.525 1.00 85.88 109 LYS A O 1
ATOM 887 N N . SER A 1 110 ? -1.800 7.138 7.379 1.00 85.94 110 SER A N 1
ATOM 888 C CA . SER A 1 110 ? -1.788 8.222 8.372 1.00 85.94 110 SER A CA 1
ATOM 889 C C . SER A 1 110 ? -0.642 8.106 9.383 1.00 85.94 110 SER A C 1
ATOM 891 O O . SER A 1 110 ? -0.098 9.112 9.830 1.00 85.94 110 SER A O 1
ATOM 893 N N . ARG A 1 111 ? -0.252 6.878 9.752 1.00 84.12 111 ARG A N 1
A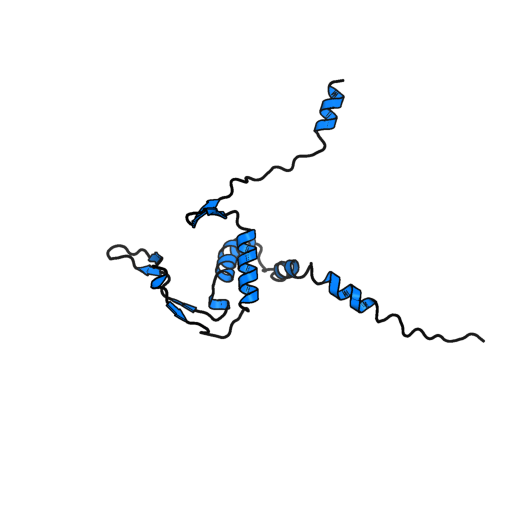TOM 894 C CA . ARG A 1 111 ? 0.882 6.622 10.657 1.00 84.12 111 ARG A CA 1
ATOM 895 C C . ARG A 1 111 ? 2.240 6.737 9.967 1.00 84.12 111 ARG A C 1
ATOM 897 O O . ARG A 1 111 ? 3.246 6.902 10.655 1.00 84.12 111 ARG A O 1
ATOM 904 N N . THR A 1 112 ? 2.305 6.591 8.643 1.00 82.88 112 THR A N 1
ATOM 905 C CA . THR A 1 112 ? 3.577 6.672 7.922 1.00 82.88 112 THR A CA 1
ATOM 906 C C . THR A 1 112 ? 4.046 8.111 7.759 1.00 82.88 112 THR A C 1
ATOM 908 O O . THR A 1 112 ? 3.282 8.995 7.391 1.00 82.88 112 THR A O 1
ATOM 911 N N . ASN A 1 113 ? 5.345 8.335 7.967 1.00 82.50 113 ASN A N 1
ATOM 912 C CA . ASN A 1 113 ? 5.993 9.623 7.724 1.00 82.50 113 ASN A CA 1
ATOM 913 C C . ASN A 1 113 ? 6.437 9.782 6.255 1.00 82.50 113 ASN A C 1
ATOM 915 O O . ASN A 1 113 ? 7.545 10.244 5.983 1.00 82.50 113 ASN A O 1
ATOM 919 N N . ILE A 1 114 ? 5.632 9.275 5.321 1.00 84.31 114 ILE A N 1
ATOM 920 C CA . ILE A 1 114 ? 5.925 9.268 3.886 1.00 84.31 114 ILE A CA 1
ATOM 921 C C . ILE A 1 114 ? 4.820 10.061 3.199 1.00 84.31 114 ILE A C 1
ATOM 923 O O . ILE A 1 114 ? 3.642 9.766 3.385 1.00 84.31 114 ILE A O 1
ATOM 927 N N . GLU A 1 115 ? 5.218 11.058 2.428 1.00 82.69 115 GLU A N 1
ATOM 928 C CA . GLU A 1 115 ? 4.373 11.839 1.536 1.00 82.69 115 GLU A CA 1
ATOM 929 C C . GLU A 1 115 ? 4.676 11.436 0.091 1.00 82.69 115 GLU A C 1
ATOM 931 O O . GLU A 1 115 ? 5.761 10.937 -0.228 1.00 82.69 115 GLU A O 1
ATOM 936 N N . LEU A 1 116 ? 3.665 11.566 -0.761 1.00 82.06 116 LEU A N 1
ATOM 937 C CA . LEU A 1 116 ? 3.814 11.409 -2.199 1.00 82.06 116 LEU A CA 1
ATOM 938 C C . LEU A 1 116 ? 3.896 12.815 -2.783 1.00 82.06 116 LEU A C 1
ATOM 940 O O . LEU A 1 116 ? 2.980 13.609 -2.571 1.00 82.06 116 LEU A O 1
ATOM 944 N N . ASP A 1 117 ? 4.990 13.108 -3.476 1.00 84.31 117 ASP A N 1
ATOM 945 C CA . ASP A 1 117 ? 5.118 14.342 -4.247 1.00 84.31 117 ASP A CA 1
ATOM 946 C C . ASP A 1 117 ? 4.178 14.316 -5.464 1.00 84.31 117 ASP A C 1
ATOM 948 O O . ASP A 1 117 ? 3.645 13.272 -5.843 1.00 84.31 117 ASP A O 1
ATOM 952 N N . GLU A 1 118 ? 4.036 15.459 -6.133 1.00 82.94 118 GLU A N 1
ATOM 953 C CA . GLU A 1 118 ? 3.238 15.633 -7.358 1.00 82.94 118 GLU A CA 1
ATOM 954 C C . GLU A 1 118 ? 3.632 14.663 -8.493 1.00 82.94 118 GLU A C 1
ATOM 956 O O . GLU A 1 118 ? 2.810 14.300 -9.326 1.00 82.94 118 GLU A O 1
ATOM 961 N N . TYR A 1 119 ? 4.875 14.172 -8.474 1.00 80.81 119 TYR A N 1
ATOM 962 C CA . TYR A 1 119 ? 5.417 13.189 -9.419 1.00 80.81 119 TYR A CA 1
ATOM 963 C C . TYR A 1 119 ? 5.374 11.739 -8.893 1.00 80.81 119 TYR A C 1
ATOM 965 O O . TYR A 1 119 ? 6.159 10.905 -9.339 1.00 80.81 119 TYR A O 1
ATOM 973 N N . GLU A 1 120 ? 4.541 11.451 -7.886 1.00 76.81 120 GLU A N 1
ATOM 974 C CA . GLU A 1 120 ? 4.396 10.143 -7.213 1.00 76.81 120 GLU A CA 1
ATOM 975 C C . GLU A 1 120 ? 5.675 9.594 -6.550 1.00 76.81 120 GLU A C 1
ATOM 977 O O . GLU A 1 120 ? 5.753 8.429 -6.136 1.00 76.81 120 GLU A O 1
ATOM 982 N N . ASN A 1 121 ? 6.689 10.441 -6.380 1.00 82.50 121 ASN A N 1
ATOM 983 C CA . ASN A 1 121 ? 7.908 10.073 -5.678 1.00 82.50 121 ASN A CA 1
ATOM 984 C C . ASN A 1 121 ? 7.655 10.025 -4.165 1.00 82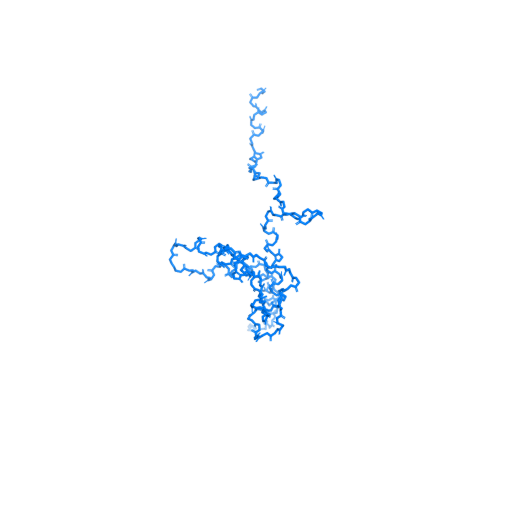.50 121 ASN A C 1
ATOM 986 O O . ASN A 1 121 ? 7.045 10.920 -3.585 1.00 82.50 121 ASN A O 1
ATOM 990 N N . LYS A 1 122 ? 8.140 8.963 -3.510 1.00 82.81 122 LYS A N 1
ATOM 991 C CA . LYS A 1 122 ? 8.007 8.778 -2.057 1.00 82.81 122 LYS A CA 1
ATOM 992 C C . LYS A 1 122 ? 9.044 9.623 -1.326 1.00 82.81 122 LYS A C 1
ATOM 994 O O . LY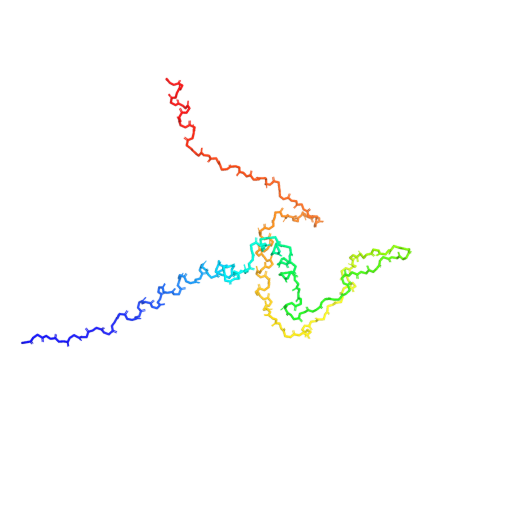S A 1 122 ? 10.211 9.229 -1.260 1.00 82.81 122 LYS A O 1
ATOM 999 N N . VAL A 1 123 ? 8.611 10.718 -0.715 1.00 86.38 123 VAL A N 1
ATOM 1000 C CA . VAL A 1 123 ? 9.457 11.597 0.098 1.00 86.38 123 VAL A CA 1
ATOM 1001 C C . VAL A 1 123 ? 9.092 11.446 1.569 1.00 86.38 123 VAL A C 1
ATOM 1003 O O . VAL A 1 123 ? 7.948 11.192 1.934 1.00 86.38 123 VAL A O 1
ATOM 1006 N N . ARG A 1 124 ? 10.084 11.512 2.456 1.00 83.00 124 ARG A N 1
ATOM 1007 C CA . ARG A 1 124 ? 9.823 11.503 3.901 1.00 83.00 124 ARG A CA 1
ATOM 1008 C C . ARG A 1 124 ? 9.544 12.922 4.358 1.00 83.00 124 ARG A C 1
ATOM 1010 O O . ARG A 1 124 ? 10.270 13.826 3.951 1.00 83.00 124 ARG A O 1
ATOM 1017 N N . LYS A 1 125 ? 8.561 13.108 5.243 1.00 82.50 125 LYS A N 1
ATOM 1018 C CA . LYS A 1 125 ? 8.303 14.446 5.787 1.00 82.50 125 LYS A CA 1
ATOM 1019 C C . LYS A 1 125 ? 9.555 14.963 6.483 1.00 82.50 125 LYS A C 1
ATOM 1021 O O . LYS A 1 125 ? 10.253 14.215 7.175 1.00 82.50 125 LYS A O 1
ATOM 1026 N N . SER A 1 126 ? 9.803 16.256 6.332 1.00 78.69 126 SER A N 1
ATOM 1027 C CA . SER A 1 126 ? 10.931 16.948 6.961 1.00 78.69 126 SER A CA 1
ATOM 1028 C C . SER A 1 126 ? 10.779 17.090 8.478 1.00 78.69 126 SER A C 1
ATOM 1030 O O . SER A 1 126 ? 11.739 17.451 9.159 1.00 78.69 126 SER A O 1
ATOM 1032 N N . THR A 1 127 ? 9.594 16.792 9.028 1.00 76.69 127 THR A N 1
ATOM 1033 C CA . THR A 1 127 ? 9.332 16.818 10.466 1.00 76.69 127 THR A CA 1
ATOM 1034 C C . THR A 1 127 ? 10.180 15.772 11.181 1.00 76.69 127 THR A C 1
ATOM 1036 O O . THR A 1 127 ? 9.868 14.582 11.249 1.00 76.69 127 THR A O 1
ATOM 1039 N N . HIS A 1 128 ? 11.280 16.246 11.751 1.00 61.81 128 HIS A N 1
ATOM 1040 C CA . HIS A 1 128 ? 12.046 15.507 12.735 1.00 61.81 128 HIS A CA 1
ATOM 1041 C C . HIS A 1 128 ? 11.418 15.700 14.120 1.00 61.81 128 HIS A C 1
ATOM 1043 O O . HIS A 1 128 ? 10.770 16.716 14.376 1.00 61.81 128 HIS A O 1
ATOM 1049 N N . TYR A 1 129 ? 11.601 14.722 15.010 1.00 62.56 129 TYR A N 1
ATOM 1050 C CA . TYR A 1 129 ? 11.094 14.741 16.384 1.00 62.56 129 TYR A CA 1
ATOM 1051 C C . TYR A 1 129 ? 11.268 16.128 17.024 1.00 62.56 129 TYR A C 1
ATOM 1053 O O . TYR A 1 129 ? 12.393 16.586 17.231 1.00 62.56 129 TYR A O 1
ATOM 1061 N N . SER A 1 130 ? 10.156 16.805 17.320 1.00 60.88 130 SER A N 1
ATOM 1062 C CA . SER A 1 130 ? 10.189 18.043 18.090 1.00 60.88 130 SER A CA 1
ATOM 1063 C C . SER A 1 130 ? 10.352 17.658 19.553 1.00 60.88 130 SER A C 1
ATOM 1065 O O . SER A 1 130 ? 9.492 16.988 20.127 1.00 60.88 130 SER A O 1
ATOM 1067 N N . MET A 1 131 ? 11.478 18.035 20.158 1.00 68.06 131 MET A N 1
ATOM 1068 C CA . MET A 1 131 ? 11.645 17.865 21.597 1.00 68.06 131 MET A CA 1
ATOM 1069 C C . MET A 1 131 ? 10.541 18.638 22.320 1.00 68.06 131 MET A C 1
ATOM 1071 O O . MET A 1 131 ? 10.261 19.795 21.999 1.00 68.06 131 MET A O 1
ATOM 1075 N N . LYS A 1 132 ? 9.914 17.994 23.308 1.00 72.75 132 LYS A N 1
ATOM 1076 C CA . LYS A 1 132 ? 8.932 18.642 24.176 1.00 72.75 132 LYS A CA 1
ATOM 1077 C C . LYS A 1 132 ? 9.601 19.860 24.818 1.00 72.75 132 LYS A C 1
ATOM 1079 O O . LYS A 1 132 ? 10.560 19.713 25.568 1.00 72.75 132 LYS A O 1
ATOM 1084 N N . ARG A 1 133 ? 9.119 21.062 24.502 1.00 66.81 133 ARG A N 1
ATOM 1085 C CA . ARG A 1 133 ? 9.582 22.285 25.163 1.00 66.81 133 ARG A CA 1
ATOM 1086 C C . ARG A 1 133 ? 8.952 22.331 26.551 1.00 66.81 133 ARG A C 1
ATOM 1088 O O . ARG A 1 133 ? 7.728 22.381 26.665 1.00 66.81 133 ARG A O 1
ATOM 1095 N N . ASP A 1 134 ? 9.775 22.291 27.596 1.00 68.31 134 ASP A N 1
ATOM 1096 C CA . ASP A 1 134 ? 9.320 22.561 28.959 1.00 68.31 134 ASP A CA 1
ATOM 1097 C C . ASP A 1 134 ? 8.906 24.035 29.032 1.00 68.31 134 ASP A C 1
ATOM 1099 O O . ASP A 1 134 ? 9.754 24.924 29.089 1.00 68.31 134 ASP A O 1
ATOM 1103 N N . ALA A 1 135 ? 7.601 24.307 29.021 1.00 62.66 135 ALA A N 1
ATOM 1104 C CA . ALA A 1 135 ? 7.048 25.664 29.012 1.00 62.66 135 ALA A CA 1
ATOM 1105 C C . ALA A 1 135 ? 7.396 26.510 30.264 1.00 62.66 135 ALA A C 1
ATOM 1107 O O . ALA A 1 135 ? 7.067 27.687 30.301 1.00 62.66 135 ALA A O 1
ATOM 1108 N N . GLY A 1 136 ? 8.072 25.940 31.272 1.00 59.56 136 GLY A N 1
ATOM 1109 C CA . GLY A 1 136 ? 8.293 26.559 32.588 1.00 59.56 136 GLY A CA 1
ATOM 1110 C C . GLY A 1 136 ? 9.727 26.990 32.929 1.00 59.56 136 GLY A C 1
ATOM 1111 O O . GLY A 1 136 ? 9.996 27.269 34.094 1.00 59.56 136 GLY A O 1
ATOM 1112 N N . LYS A 1 137 ? 10.679 27.007 31.981 1.00 54.12 1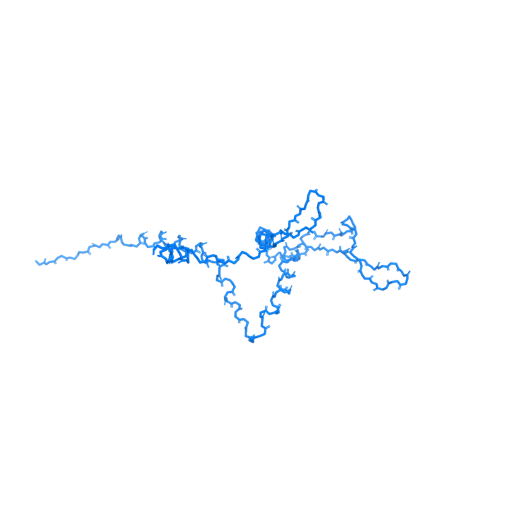37 LYS A N 1
ATOM 1113 C CA . LYS A 1 137 ? 12.070 27.444 32.266 1.00 54.12 137 LYS A CA 1
ATOM 1114 C C . LYS A 1 137 ? 12.350 28.915 31.934 1.00 54.12 137 LYS A C 1
ATOM 1116 O O . LYS A 1 137 ? 13.291 29.473 32.483 1.00 54.12 137 LYS A O 1
ATOM 1121 N N . ASN A 1 138 ? 11.511 29.556 31.119 1.00 55.81 138 ASN A N 1
ATOM 1122 C CA . ASN A 1 138 ? 11.748 30.933 30.667 1.00 55.81 138 ASN A CA 1
ATOM 1123 C C . ASN A 1 138 ? 11.370 32.002 31.709 1.00 55.81 138 ASN A C 1
ATOM 1125 O O . ASN A 1 138 ? 11.960 33.076 31.698 1.00 55.81 138 ASN A O 1
ATOM 1129 N N . GLU A 1 139 ? 10.446 31.718 32.634 1.00 58.00 139 GLU A N 1
ATOM 1130 C CA . GLU A 1 139 ? 10.088 32.669 33.703 1.00 58.00 139 GLU A CA 1
ATOM 1131 C C . GLU A 1 139 ? 11.199 32.796 34.757 1.00 58.00 139 GLU A C 1
ATOM 1133 O O . GLU A 1 139 ? 11.519 33.898 35.194 1.00 58.00 139 GLU A O 1
ATOM 1138 N N . LYS A 1 140 ? 11.883 31.690 35.088 1.00 54.06 140 LYS A N 1
ATOM 1139 C CA . LYS A 1 140 ? 12.932 31.680 36.124 1.00 54.06 140 LYS A CA 1
ATOM 1140 C C . LYS A 1 140 ? 14.207 32.424 35.713 1.00 54.06 140 LYS A C 1
ATOM 1142 O O . LYS A 1 140 ? 14.896 32.970 36.566 1.00 54.06 140 LYS A O 1
ATOM 1147 N N . THR A 1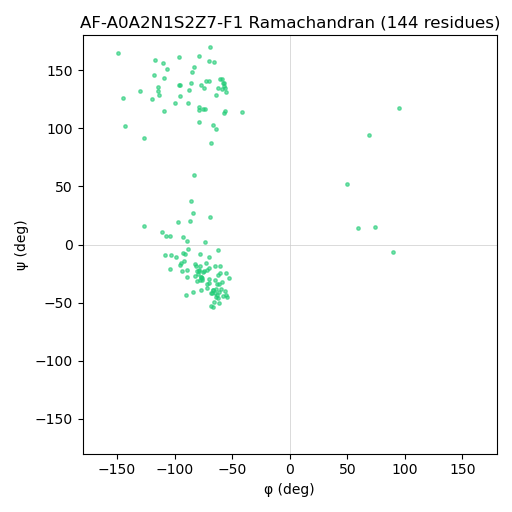 141 ? 14.523 32.469 34.418 1.00 56.66 141 THR A N 1
ATOM 1148 C CA . THR A 1 141 ? 15.687 33.211 33.901 1.00 56.66 141 THR A CA 1
ATOM 1149 C C . THR A 1 141 ? 15.426 34.720 33.834 1.00 56.66 141 THR A C 1
ATOM 1151 O O . THR A 1 141 ? 16.362 35.499 33.981 1.00 56.66 141 THR A O 1
ATOM 1154 N N . ALA A 1 142 ? 14.166 35.143 33.673 1.00 58.34 142 ALA A N 1
ATOM 1155 C CA . ALA A 1 142 ? 13.786 36.557 33.656 1.00 58.34 142 ALA A CA 1
ATOM 1156 C C . ALA A 1 142 ? 13.759 37.190 35.063 1.00 58.34 142 ALA A C 1
ATOM 1158 O O . ALA A 1 142 ? 14.057 38.374 35.200 1.00 58.34 142 ALA A O 1
ATOM 1159 N N . GLU A 1 143 ? 13.454 36.414 36.109 1.00 59.78 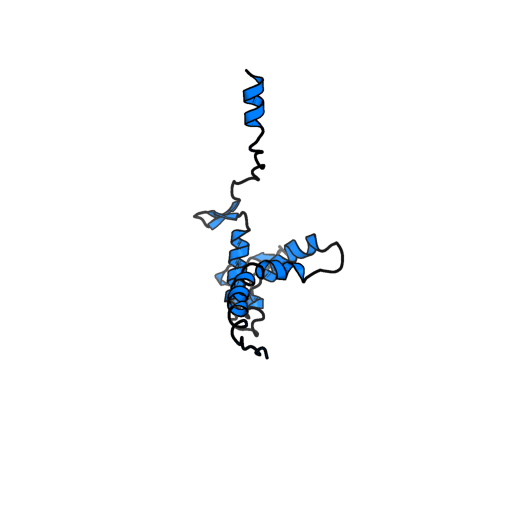143 GLU A N 1
ATOM 1160 C CA . GLU A 1 143 ? 13.530 36.876 37.506 1.00 59.78 143 GLU A CA 1
ATOM 1161 C C . GLU A 1 143 ? 14.966 36.959 38.044 1.00 59.78 143 GLU A C 1
ATOM 1163 O O . GLU A 1 143 ? 15.246 37.806 38.882 1.00 59.78 143 GLU A O 1
ATOM 1168 N N . GLN A 1 144 ? 15.897 36.137 37.547 1.00 57.56 144 GLN A N 1
ATOM 1169 C CA . GLN A 1 144 ? 17.302 36.137 37.991 1.00 57.56 144 GLN A CA 1
ATOM 1170 C C . GLN A 1 144 ? 18.164 37.271 37.405 1.00 57.56 144 GLN A C 1
ATOM 1172 O O . GLN A 1 144 ? 19.310 37.429 37.816 1.00 57.56 144 GLN A O 1
ATOM 1177 N N . MET A 1 145 ? 17.642 38.046 36.449 1.00 57.47 145 MET A N 1
ATOM 1178 C CA . MET A 1 145 ? 18.327 39.200 35.842 1.00 57.47 145 MET A CA 1
ATOM 1179 C C . MET A 1 145 ? 17.811 40.560 36.353 1.00 57.47 145 MET A C 1
ATOM 1181 O O . MET A 1 145 ? 18.193 41.591 35.798 1.00 57.47 145 MET A O 1
AT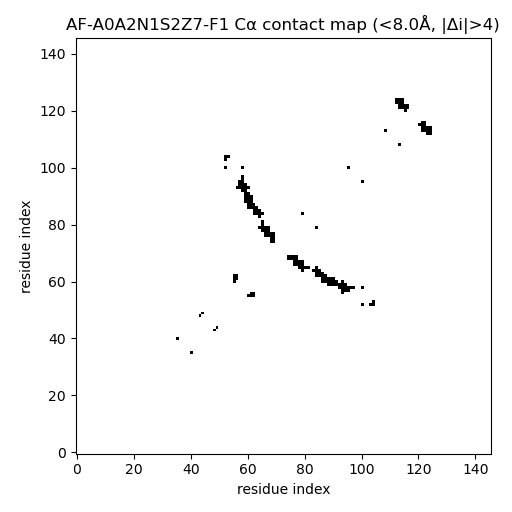OM 1185 N N . ARG A 1 146 ? 16.937 40.573 37.369 1.00 49.09 146 ARG A N 1
ATOM 1186 C CA . ARG A 1 146 ? 16.480 41.787 38.065 1.00 49.09 146 ARG A CA 1
ATOM 1187 C C . ARG A 1 146 ? 17.225 42.009 39.371 1.00 49.09 146 ARG A C 1
ATOM 1189 O O . ARG A 1 146 ? 17.485 41.010 40.073 1.00 49.09 146 ARG A O 1
#